Protein AF-K1WTH0-F1 (afdb_monomer_lite)

pLDDT: mean 81.59, std 13.73, range [44.34, 95.62]

Secondary structure (DSSP, 8-state):
--TTSHHHHHHHHHHHHHHHHHHSPPPPP--PPP-S--TT------SSPPP--------HHHHTT-BSSSSS-BEEEEEEE-TTS-EEEEEEEE-GGGHHHHSPPPP--S----------

Foldseek 3Di:
DDPVDVVVVVVVVVVVVVVCPVVDDDDPDPDDFAQDDDPPDPGHHHPDDPDDDDPDDDDPVRQVCQQCPNDLWHKDWDFDADPVRDTDDIDIDGCSVVCPPRHDDDDPPVDDPPPPDDDD

Organism: Trichosporon asahii var. asahii (strain CBS 8904) (NCBI:txid1220162)

InterPro domains:
  IPR036400 Cytochrome b5-like heme/steroid binding domain superfamily [G3DSA:3.10.120.10] (52-113)

Structure (mmCIF, N/CA/C/O backbone):
data_AF-K1WTH0-F1
#
_entry.id   AF-K1WTH0-F1
#
loop_
_atom_site.group_PDB
_atom_site.id
_atom_site.type_symbol
_atom_site.label_atom_id
_atom_site.label_alt_id
_atom_site.label_comp_id
_atom_site.label_asym_id
_atom_site.label_entity_id
_atom_site.label_seq_id
_atom_site.pdbx_PDB_ins_code
_atom_site.Cartn_x
_atom_site.Cartn_y
_atom_site.Cartn_z
_atom_site.occupancy
_atom_site.B_iso_or_equiv
_atom_site.auth_seq_id
_atom_site.auth_comp_id
_atom_site.auth_asym_id
_atom_site.auth_atom_id
_atom_site.pdbx_PDB_model_num
ATOM 1 N N . MET A 1 1 ? 46.264 -9.306 -24.916 1.00 59.16 1 MET A N 1
ATOM 2 C CA . MET A 1 1 ? 45.431 -10.109 -25.837 1.00 59.16 1 MET A CA 1
ATOM 3 C C . MET A 1 1 ? 45.986 -9.932 -27.237 1.00 59.16 1 MET A C 1
ATOM 5 O O . MET A 1 1 ? 46.226 -8.797 -27.622 1.00 59.16 1 MET A O 1
ATOM 9 N N . SER A 1 2 ? 46.280 -11.017 -27.953 1.00 75.12 2 SER A N 1
ATOM 10 C CA . SER A 1 2 ? 46.807 -10.917 -29.319 1.00 75.12 2 SER A CA 1
ATOM 11 C C . SER A 1 2 ? 45.657 -10.722 -30.308 1.00 75.12 2 SER A C 1
ATOM 13 O O . SER A 1 2 ? 44.736 -11.541 -30.343 1.00 75.12 2 SER A O 1
ATOM 15 N N . PHE A 1 3 ? 45.724 -9.655 -31.107 1.00 77.56 3 PHE A N 1
ATOM 16 C CA . PHE A 1 3 ? 44.788 -9.374 -32.204 1.00 77.56 3 PHE A CA 1
ATOM 17 C C . PHE A 1 3 ? 45.073 -10.213 -33.458 1.00 77.56 3 PHE A C 1
ATOM 19 O O . PHE A 1 3 ? 44.344 -10.128 -34.438 1.00 77.56 3 PHE A O 1
ATOM 26 N N . SER A 1 4 ? 46.119 -11.044 -33.425 1.00 85.56 4 SER A N 1
ATOM 27 C CA . SER A 1 4 ? 46.493 -11.921 -34.535 1.00 85.56 4 SER A CA 1
ATOM 28 C C . SER A 1 4 ? 45.624 -13.183 -34.615 1.00 85.56 4 SER A C 1
ATOM 30 O O . SER A 1 4 ? 45.628 -13.855 -35.640 1.00 85.56 4 SER A O 1
ATOM 32 N N . ASN A 1 5 ? 44.877 -13.519 -33.554 1.00 89.69 5 ASN A N 1
ATOM 33 C CA . ASN A 1 5 ? 43.915 -14.619 -33.578 1.00 89.69 5 ASN A CA 1
ATOM 34 C C . ASN A 1 5 ? 42.534 -14.094 -34.028 1.00 89.69 5 ASN A C 1
ATOM 36 O O . ASN A 1 5 ? 41.943 -13.285 -33.303 1.00 89.69 5 ASN A O 1
ATOM 40 N N . PRO A 1 6 ? 41.983 -14.565 -35.165 1.00 89.06 6 PRO A N 1
ATOM 41 C CA . PRO A 1 6 ? 40.694 -14.097 -35.681 1.00 89.06 6 PRO A CA 1
ATOM 42 C C . PRO A 1 6 ? 39.533 -14.345 -34.707 1.00 89.06 6 PRO A C 1
ATOM 44 O O . PRO A 1 6 ? 38.577 -13.571 -34.685 1.00 89.06 6 PRO A O 1
ATOM 47 N N . LEU A 1 7 ? 39.635 -15.362 -33.844 1.00 89.56 7 LEU A N 1
ATOM 48 C CA . LEU A 1 7 ? 38.635 -15.644 -32.814 1.00 89.56 7 LEU A CA 1
ATOM 49 C C . LEU A 1 7 ? 38.566 -14.527 -31.765 1.00 89.56 7 LEU A C 1
ATOM 51 O O . LEU A 1 7 ? 37.477 -14.124 -31.365 1.00 89.56 7 LEU A O 1
ATOM 55 N N . ASN A 1 8 ? 39.714 -13.979 -31.356 1.00 89.56 8 ASN A N 1
ATOM 56 C CA . ASN A 1 8 ? 39.749 -12.879 -30.389 1.00 89.56 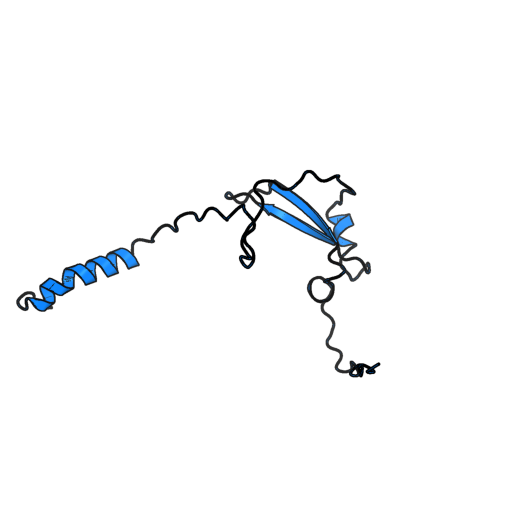8 ASN A CA 1
ATOM 57 C C . ASN A 1 8 ? 39.087 -11.627 -30.967 1.00 89.56 8 ASN A C 1
ATOM 59 O O . ASN A 1 8 ? 38.356 -10.940 -30.261 1.00 89.56 8 ASN A O 1
ATOM 63 N N . VAL A 1 9 ? 39.308 -11.354 -32.257 1.00 90.56 9 VAL A N 1
ATOM 64 C CA . VAL A 1 9 ? 38.690 -10.218 -32.952 1.00 90.56 9 VAL A CA 1
ATOM 65 C C . VAL A 1 9 ? 37.176 -10.410 -33.069 1.00 90.56 9 VAL A C 1
ATOM 67 O O . VAL A 1 9 ? 36.425 -9.483 -32.776 1.00 90.56 9 VAL A O 1
ATOM 70 N N . ALA A 1 10 ? 36.718 -11.619 -33.408 1.00 91.94 10 ALA A N 1
ATOM 71 C CA . ALA A 1 10 ? 35.291 -11.936 -33.479 1.00 91.94 10 ALA A CA 1
ATOM 72 C C . ALA A 1 10 ? 34.579 -11.776 -32.122 1.00 91.94 10 ALA A C 1
ATOM 74 O O . ALA A 1 10 ? 33.438 -11.318 -32.070 1.00 91.94 10 ALA A O 1
ATOM 75 N N . LEU A 1 11 ? 35.257 -12.105 -31.017 1.00 93.00 11 LEU A N 1
ATOM 76 C CA . LEU A 1 11 ? 34.698 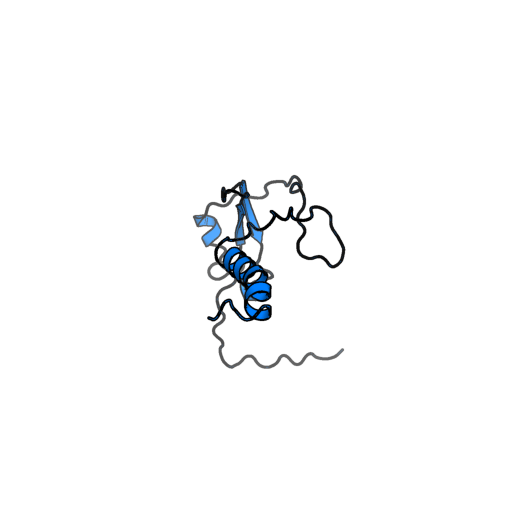-12.006 -29.666 1.00 93.00 11 LEU A CA 1
ATOM 77 C C . LEU A 1 11 ? 34.693 -10.580 -29.092 1.00 93.00 11 LEU A C 1
ATOM 79 O O . LEU A 1 11 ? 33.938 -10.316 -28.156 1.00 93.00 11 LEU A O 1
ATOM 83 N N . LEU A 1 12 ? 35.460 -9.635 -29.646 1.00 92.19 12 LEU A N 1
ATOM 84 C CA . LEU A 1 12 ? 35.467 -8.248 -29.156 1.00 92.19 12 LEU A CA 1
ATOM 85 C C . LEU A 1 12 ? 34.099 -7.571 -29.279 1.00 92.19 12 LEU A C 1
ATOM 87 O O . LEU A 1 12 ? 33.717 -6.824 -28.384 1.00 92.19 12 LEU A O 1
ATOM 91 N N . ILE A 1 13 ? 33.352 -7.847 -30.349 1.00 92.62 13 ILE A N 1
ATOM 92 C CA . ILE A 1 13 ? 32.035 -7.244 -30.596 1.00 92.62 13 ILE A CA 1
ATOM 93 C C . ILE A 1 13 ? 31.005 -7.657 -29.526 1.00 92.62 13 ILE A C 1
ATOM 95 O O . ILE A 1 13 ? 30.442 -6.765 -28.886 1.00 92.62 13 ILE A O 1
ATOM 99 N N . PRO A 1 14 ? 30.752 -8.958 -29.264 1.00 95.12 14 PRO A N 1
ATOM 100 C CA . PRO A 1 14 ? 29.820 -9.351 -28.211 1.00 95.12 14 PRO A CA 1
ATOM 101 C C . PRO A 1 14 ? 30.304 -8.931 -26.818 1.00 95.12 14 PRO A C 1
ATOM 103 O O . PRO A 1 14 ? 29.485 -8.514 -26.004 1.00 95.12 14 PRO A O 1
ATOM 106 N N . ILE A 1 15 ? 31.615 -8.959 -26.541 1.00 95.06 15 ILE A N 1
ATOM 107 C CA . ILE A 1 15 ? 32.161 -8.483 -25.259 1.00 95.06 15 ILE A CA 1
ATOM 108 C C . ILE A 1 15 ? 31.895 -6.983 -25.080 1.00 95.06 15 ILE A C 1
ATOM 110 O O . ILE A 1 15 ? 31.389 -6.576 -24.036 1.00 95.06 15 ILE A O 1
ATOM 114 N N . ALA A 1 16 ? 32.167 -6.162 -26.097 1.00 94.81 16 ALA A N 1
ATOM 115 C CA . ALA A 1 16 ? 31.895 -4.728 -26.056 1.00 94.81 16 ALA A CA 1
ATOM 116 C C . ALA A 1 16 ? 30.397 -4.432 -25.878 1.00 94.81 16 ALA A C 1
ATOM 118 O O . ALA A 1 16 ? 30.038 -3.555 -25.095 1.00 94.81 16 ALA A O 1
ATOM 119 N N . TYR A 1 17 ? 29.519 -5.196 -26.537 1.00 94.81 17 TYR A N 1
ATOM 120 C CA . TYR A 1 17 ? 28.070 -5.075 -26.362 1.00 94.81 17 TYR A CA 1
ATOM 121 C C . TYR A 1 17 ? 27.620 -5.404 -24.931 1.00 94.81 17 TYR A C 1
ATOM 123 O O . TYR A 1 17 ? 26.807 -4.681 -24.352 1.00 94.81 17 TYR A O 1
ATOM 131 N N . LEU A 1 18 ? 28.164 -6.465 -24.332 1.00 94.06 18 LEU A N 1
ATOM 132 C CA . LEU A 1 18 ? 27.850 -6.838 -22.952 1.00 94.06 18 LEU A CA 1
ATOM 133 C C . LEU A 1 18 ? 28.363 -5.797 -21.950 1.00 94.06 18 LEU A C 1
ATOM 135 O O . LEU A 1 18 ? 27.631 -5.435 -21.031 1.00 94.06 18 LEU A O 1
ATOM 139 N N . VAL A 1 19 ? 29.573 -5.268 -22.156 1.00 95.62 19 VAL A N 1
ATOM 140 C CA . VAL A 1 19 ? 30.125 -4.171 -21.343 1.00 95.62 19 VAL A CA 1
ATOM 141 C C . VAL A 1 19 ? 29.256 -2.918 -21.468 1.00 95.62 19 VAL A C 1
ATOM 143 O O . VAL A 1 19 ? 28.906 -2.313 -20.457 1.00 95.62 19 VAL A O 1
ATOM 146 N N . PHE A 1 20 ? 28.834 -2.566 -22.683 1.00 95.06 20 PHE A N 1
ATOM 147 C CA . PHE A 1 20 ? 27.903 -1.463 -22.913 1.00 95.06 20 PHE A CA 1
ATOM 148 C C . PHE A 1 20 ? 26.586 -1.669 -22.156 1.00 95.06 20 PHE A C 1
ATOM 150 O O . PHE A 1 20 ? 26.143 -0.767 -21.452 1.00 95.06 20 PHE A O 1
ATOM 157 N N . ARG A 1 21 ? 25.988 -2.863 -22.224 1.00 90.50 21 ARG A N 1
ATOM 158 C CA . ARG A 1 21 ? 24.742 -3.180 -21.508 1.00 90.50 21 ARG A CA 1
ATOM 159 C C . ARG A 1 21 ? 24.903 -3.180 -19.983 1.00 90.50 21 ARG A C 1
ATOM 161 O O . ARG A 1 21 ? 23.944 -2.885 -19.280 1.00 90.50 21 ARG A O 1
ATOM 168 N N . ALA A 1 22 ? 26.087 -3.516 -19.474 1.00 89.81 22 ALA A N 1
ATOM 169 C CA . AL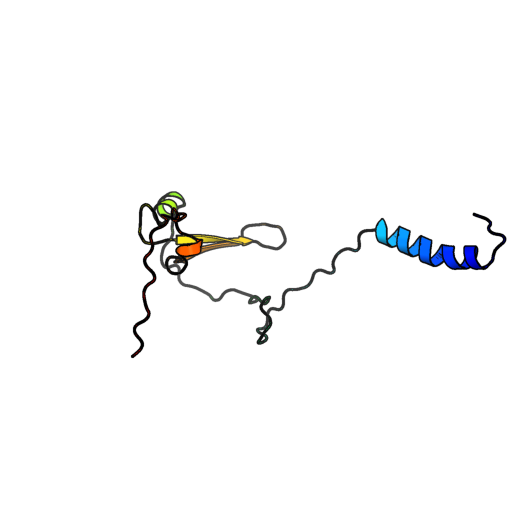A A 1 22 ? 26.374 -3.491 -18.042 1.00 89.81 22 ALA A CA 1
ATOM 170 C C . ALA A 1 22 ? 26.513 -2.061 -17.495 1.00 89.81 22 ALA A C 1
ATOM 172 O O . ALA A 1 22 ? 26.139 -1.806 -16.354 1.00 89.81 22 ALA A O 1
ATOM 173 N N . ILE A 1 23 ? 27.045 -1.134 -18.301 1.00 95.31 23 ILE A N 1
ATOM 174 C CA . ILE A 1 23 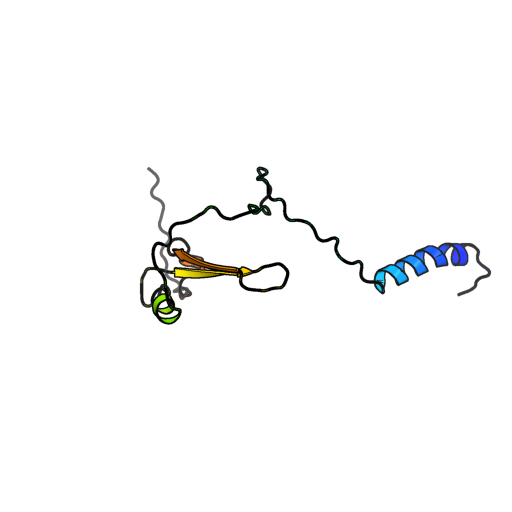? 27.302 0.254 -17.883 1.00 95.31 23 ILE A CA 1
ATOM 175 C C . ILE A 1 23 ? 26.115 1.169 -18.211 1.00 95.31 23 ILE A C 1
ATOM 177 O O . ILE A 1 23 ? 25.861 2.130 -17.486 1.00 95.31 23 ILE A O 1
ATOM 181 N N . VAL A 1 24 ? 25.375 0.887 -19.285 1.00 92.94 24 VAL A N 1
ATOM 182 C CA . VAL A 1 24 ? 24.209 1.673 -19.696 1.00 92.94 24 VAL A CA 1
ATOM 183 C C . VAL A 1 24 ? 22.945 1.044 -19.111 1.00 92.94 24 VAL A C 1
ATOM 185 O O . VAL A 1 24 ? 22.485 0.019 -19.624 1.00 92.94 24 VAL A O 1
ATOM 188 N N . PRO A 1 25 ? 22.346 1.636 -18.058 1.00 82.75 25 PRO A N 1
ATOM 189 C CA . PRO A 1 25 ? 21.121 1.109 -17.481 1.00 82.75 25 PRO A CA 1
ATOM 190 C C . PRO A 1 25 ? 20.008 1.143 -18.529 1.00 82.75 25 PRO A C 1
ATOM 192 O O . PRO A 1 25 ? 19.689 2.192 -19.096 1.00 82.75 25 PRO A O 1
ATOM 195 N N . GLN A 1 26 ? 19.393 -0.011 -18.786 1.00 79.19 26 GLN A N 1
ATOM 196 C CA . GLN A 1 26 ? 18.168 -0.046 -19.573 1.00 79.19 26 GLN A CA 1
ATOM 197 C C . GLN A 1 26 ? 17.075 0.627 -18.744 1.00 79.19 26 GLN A C 1
ATOM 199 O O . GLN A 1 26 ? 16.792 0.196 -17.626 1.00 79.19 26 GLN A O 1
ATOM 204 N N . LYS A 1 27 ? 16.465 1.694 -19.273 1.00 78.19 27 LYS A N 1
ATOM 205 C CA . LYS A 1 27 ? 15.265 2.250 -18.646 1.00 78.19 27 LYS A CA 1
ATOM 206 C C . LYS A 1 27 ? 14.193 1.157 -18.678 1.00 78.19 27 LYS A C 1
ATOM 208 O O . LYS A 1 27 ? 13.917 0.659 -19.774 1.00 78.19 27 LYS A O 1
ATOM 213 N N . PRO A 1 28 ? 13.613 0.762 -17.533 1.00 76.06 28 PRO A N 1
ATOM 214 C CA . PRO A 1 28 ? 12.460 -0.118 -17.559 1.00 76.06 28 PRO A CA 1
ATOM 215 C C . PRO A 1 28 ? 11.382 0.570 -18.394 1.00 76.06 28 PRO A C 1
ATOM 217 O O . PRO A 1 28 ? 11.109 1.761 -18.218 1.00 76.06 28 PRO A O 1
ATOM 220 N N . VAL A 1 29 ? 10.825 -0.161 -19.358 1.00 78.38 29 VAL A N 1
ATOM 221 C CA . VAL A 1 29 ? 9.650 0.313 -20.086 1.00 78.38 29 VAL A CA 1
ATOM 222 C C . VAL A 1 29 ? 8.560 0.512 -19.033 1.00 78.38 29 VAL A C 1
ATOM 224 O O . VAL A 1 29 ? 8.335 -0.420 -18.258 1.00 78.38 29 VAL A O 1
ATOM 227 N N . PRO A 1 30 ? 7.925 1.697 -18.939 1.00 64.69 30 PRO A N 1
ATOM 228 C CA . PRO A 1 30 ? 6.854 1.908 -17.982 1.00 64.69 30 PRO A CA 1
ATOM 229 C C . PRO A 1 30 ? 5.726 0.942 -18.327 1.00 64.69 30 PRO A C 1
ATOM 231 O O . PRO A 1 30 ? 5.023 1.124 -19.321 1.00 64.69 30 PRO A O 1
ATOM 234 N N . GLU A 1 31 ? 5.589 -0.114 -17.537 1.00 72.25 31 GLU A N 1
ATOM 235 C CA . GLU A 1 31 ? 4.498 -1.056 -17.695 1.00 72.25 31 GLU A CA 1
ATOM 236 C C . GLU A 1 31 ? 3.237 -0.345 -17.203 1.00 72.25 31 GLU A C 1
ATOM 238 O O . GLU A 1 31 ? 3.142 0.075 -16.046 1.00 72.25 31 GLU A O 1
ATOM 243 N N . VAL A 1 32 ? 2.300 -0.089 -18.116 1.00 72.44 32 VAL A N 1
ATOM 244 C CA . VAL A 1 32 ? 0.987 0.428 -17.734 1.00 72.44 32 VAL A CA 1
ATOM 245 C C . VAL A 1 32 ? 0.301 -0.712 -16.984 1.00 72.44 32 VAL A C 1
ATOM 247 O O . VAL A 1 32 ? 0.119 -1.773 -17.584 1.00 72.44 32 VAL A O 1
ATOM 250 N N . PRO A 1 33 ? -0.038 -0.547 -15.690 1.00 71.19 33 PRO A N 1
ATOM 251 C CA . PRO A 1 33 ? -0.706 -1.610 -14.958 1.00 71.19 33 PRO A CA 1
ATOM 252 C C . PRO A 1 33 ? -2.022 -1.943 -15.674 1.00 71.19 33 PRO A C 1
ATOM 254 O O . PRO A 1 33 ? -2.709 -1.021 -16.120 1.00 71.19 33 PRO A O 1
ATOM 257 N N . PRO A 1 34 ? -2.377 -3.227 -15.827 1.00 74.50 34 PRO A N 1
ATOM 258 C CA . PRO A 1 34 ? -3.617 -3.604 -16.482 1.00 74.50 34 PRO A CA 1
ATOM 259 C C . PRO A 1 34 ? -4.803 -3.057 -15.685 1.00 74.50 34 PRO A C 1
ATOM 261 O O . PRO A 1 34 ? -4.880 -3.208 -14.465 1.00 74.50 34 PRO A O 1
ATOM 264 N N . THR A 1 35 ? -5.731 -2.413 -16.389 1.00 76.69 35 THR A N 1
ATOM 265 C CA . THR A 1 35 ? -6.906 -1.776 -15.775 1.00 76.69 35 THR A CA 1
ATOM 266 C C . THR A 1 35 ? -8.163 -2.631 -15.867 1.00 76.69 35 THR A C 1
ATOM 268 O O . THR A 1 35 ? -9.179 -2.351 -15.231 1.00 76.69 35 THR A O 1
ATOM 271 N N . THR A 1 36 ? -8.072 -3.733 -16.611 1.00 77.56 36 THR A N 1
ATOM 272 C CA . THR A 1 36 ? -9.128 -4.726 -16.779 1.00 77.56 36 THR A CA 1
ATOM 273 C C . THR A 1 36 ? -8.853 -5.961 -15.932 1.00 77.56 36 THR A C 1
ATOM 275 O O . THR A 1 36 ? -7.730 -6.463 -15.852 1.00 77.56 36 THR A O 1
ATOM 278 N N . TYR A 1 37 ? -9.907 -6.472 -15.298 1.00 76.75 37 TYR A N 1
ATOM 279 C CA . TYR A 1 37 ? -9.832 -7.717 -14.548 1.00 76.75 37 TYR A CA 1
ATOM 280 C C . TYR A 1 37 ? -9.577 -8.895 -15.489 1.00 76.75 37 TYR A C 1
ATOM 282 O O . TYR A 1 37 ? -10.365 -9.154 -16.398 1.00 76.75 37 TYR A O 1
ATOM 290 N N . THR A 1 38 ? -8.513 -9.649 -15.219 1.00 78.88 38 THR A N 1
ATOM 291 C CA . THR A 1 38 ? -8.273 -10.966 -15.816 1.00 78.88 38 THR A CA 1
ATOM 292 C C . THR A 1 38 ? -8.178 -11.992 -14.694 1.00 78.88 38 THR A C 1
ATOM 294 O O . THR A 1 38 ? -7.373 -11.841 -13.773 1.00 78.88 38 THR A O 1
ATOM 297 N N . ALA A 1 39 ? -9.003 -13.040 -14.749 1.00 80.00 39 ALA A N 1
ATOM 298 C CA . ALA A 1 39 ? -9.003 -14.088 -13.733 1.00 80.00 39 ALA A CA 1
ATOM 299 C C . ALA A 1 39 ? -7.604 -14.722 -13.600 1.00 80.00 39 ALA A C 1
ATOM 301 O O . ALA A 1 39 ? -7.001 -15.129 -14.589 1.00 80.00 39 ALA A O 1
ATOM 302 N N . GLY A 1 40 ? -7.085 -14.791 -12.371 1.00 76.00 40 GLY A N 1
ATOM 303 C CA . GLY A 1 40 ? -5.755 -15.337 -12.072 1.00 76.00 40 GLY A CA 1
ATOM 304 C C . GLY A 1 40 ? -4.596 -14.333 -12.131 1.00 76.00 40 GLY A C 1
ATOM 305 O O . GLY A 1 40 ? -3.491 -14.679 -11.723 1.00 76.00 40 GLY A O 1
ATOM 306 N N . VAL A 1 41 ? -4.827 -13.088 -12.561 1.00 73.69 41 VAL A N 1
ATOM 307 C CA . VAL A 1 41 ? -3.809 -12.025 -12.550 1.00 73.69 41 VAL A CA 1
ATOM 308 C C . VAL A 1 41 ? -4.056 -11.113 -11.348 1.00 73.69 41 VAL A C 1
ATOM 310 O O . VAL A 1 41 ? -5.075 -10.435 -11.276 1.00 73.69 41 VAL A O 1
ATOM 313 N N . TYR A 1 42 ? -3.139 -11.111 -10.376 1.00 63.03 42 TYR A N 1
ATOM 314 C CA . TYR A 1 42 ? -3.282 -10.354 -9.120 1.00 63.03 42 TYR A CA 1
ATOM 315 C C . TYR A 1 42 ? -3.017 -8.843 -9.278 1.00 63.03 42 TYR A C 1
ATOM 317 O O . TYR A 1 42 ? -3.543 -8.038 -8.518 1.00 63.03 42 TYR A O 1
ATOM 325 N N . ASN A 1 43 ? -2.240 -8.442 -10.287 1.00 73.88 43 ASN A N 1
ATOM 326 C CA . ASN A 1 43 ? -1.716 -7.079 -10.425 1.00 73.88 43 ASN A CA 1
ATOM 327 C C . ASN A 1 43 ? -2.547 -6.206 -11.380 1.00 73.88 43 ASN A C 1
ATOM 329 O O . ASN A 1 43 ? -1.998 -5.666 -12.334 1.00 73.88 43 ASN A O 1
ATOM 333 N N . TRP A 1 44 ? -3.856 -6.078 -11.154 1.00 76.50 44 TRP A N 1
ATOM 334 C CA . TRP A 1 44 ? -4.706 -5.134 -11.894 1.00 76.50 44 TRP A CA 1
ATOM 335 C C . TRP A 1 44 ? -5.344 -4.127 -10.932 1.00 76.50 44 TRP A C 1
ATOM 337 O O . TRP A 1 44 ? -5.598 -4.439 -9.766 1.00 76.50 44 TRP A O 1
ATOM 347 N N . GLY A 1 45 ? -5.600 -2.913 -11.409 1.00 72.50 45 GLY A N 1
ATOM 348 C CA . GLY A 1 45 ? -6.277 -1.873 -10.632 1.00 72.50 45 GLY A CA 1
ATOM 349 C C . GLY A 1 45 ? -7.216 -1.063 -11.523 1.00 72.50 45 GLY A C 1
ATOM 350 O O . GLY A 1 45 ? -6.850 -0.787 -12.658 1.00 72.50 45 GLY A O 1
ATOM 351 N N . PRO A 1 46 ? -8.417 -0.678 -11.059 1.00 70.88 46 PRO A N 1
ATOM 352 C CA . PRO A 1 46 ? -9.374 0.043 -11.895 1.00 70.88 46 PRO A CA 1
ATOM 353 C C . PRO A 1 46 ? -8.856 1.437 -12.285 1.00 70.88 46 PRO A C 1
ATOM 355 O O . PRO A 1 46 ? -8.185 2.091 -11.484 1.00 70.88 46 PRO A O 1
ATOM 358 N N . ASP A 1 47 ? -9.235 1.916 -13.478 1.00 72.94 47 ASP A N 1
ATOM 359 C CA . ASP A 1 47 ? -8.875 3.254 -13.987 1.00 72.94 47 ASP A CA 1
ATOM 360 C C . ASP A 1 47 ? -9.257 4.378 -13.010 1.00 72.94 47 ASP A C 1
ATOM 362 O O . ASP A 1 47 ? -8.498 5.319 -12.774 1.00 72.94 47 ASP A O 1
ATOM 366 N N . LYS A 1 48 ? -10.446 4.262 -12.411 1.00 73.50 48 LYS A N 1
ATOM 367 C CA . LYS A 1 48 ? -10.976 5.170 -11.391 1.00 73.50 48 LYS A CA 1
ATOM 368 C C . LYS A 1 48 ? -11.598 4.333 -10.276 1.00 73.50 48 LYS A C 1
ATOM 370 O O . LYS A 1 48 ? -12.279 3.345 -10.550 1.00 73.50 48 LYS A O 1
ATOM 375 N N . HIS A 1 49 ? -11.398 4.733 -9.021 1.00 71.25 49 HIS A N 1
ATOM 376 C CA . HIS A 1 49 ? -12.206 4.172 -7.940 1.00 71.25 49 HIS A CA 1
ATOM 377 C C . HIS A 1 49 ? -13.673 4.585 -8.129 1.00 71.25 49 HIS A C 1
ATOM 379 O O . HIS A 1 49 ? -13.940 5.697 -8.596 1.00 71.25 49 HIS A O 1
ATOM 385 N N . PRO A 1 50 ? -14.628 3.698 -7.806 1.00 77.94 50 PRO A N 1
ATOM 386 C CA . PRO A 1 50 ? -16.036 4.060 -7.828 1.00 77.94 50 PRO A CA 1
ATOM 387 C C . PRO A 1 50 ? -16.288 5.238 -6.885 1.00 77.94 50 PRO A C 1
ATOM 389 O O . PRO A 1 50 ? -15.575 5.426 -5.900 1.00 77.94 50 PRO A O 1
ATOM 392 N N . GLU A 1 51 ? -17.311 6.030 -7.187 1.00 80.69 51 GLU A N 1
ATOM 393 C CA . GLU A 1 51 ? -17.737 7.099 -6.289 1.00 80.69 51 GLU A CA 1
ATOM 394 C C . GLU A 1 51 ? -18.289 6.476 -5.006 1.00 80.69 51 GLU A C 1
ATOM 396 O O . GLU A 1 51 ? -19.174 5.619 -5.042 1.00 80.69 51 GLU A O 1
ATOM 401 N N . VAL A 1 52 ? -17.721 6.875 -3.870 1.00 78.06 52 VAL A N 1
ATOM 402 C CA . VAL A 1 52 ? -18.090 6.369 -2.548 1.00 78.06 52 VAL A CA 1
ATOM 403 C C . VAL A 1 52 ? -18.631 7.506 -1.693 1.00 78.06 52 VAL A C 1
ATOM 405 O O . VAL A 1 52 ? -18.133 8.629 -1.737 1.00 78.06 52 VAL A O 1
ATOM 408 N N . GLY A 1 53 ? -19.657 7.213 -0.897 1.00 78.56 53 GLY A N 1
ATOM 409 C CA . GLY A 1 53 ? -20.112 8.128 0.143 1.00 78.56 53 GLY A CA 1
ATOM 410 C C . GLY A 1 53 ? -19.117 8.155 1.302 1.00 78.56 53 GLY A C 1
ATOM 411 O O . GLY A 1 53 ? -18.668 7.104 1.763 1.00 78.56 53 GLY A O 1
ATOM 412 N N . ILE A 1 54 ? -18.787 9.348 1.795 1.00 83.38 54 ILE A N 1
ATOM 413 C CA . ILE A 1 54 ? -17.961 9.505 2.996 1.00 83.38 54 ILE A CA 1
ATOM 414 C C . ILE A 1 54 ? -18.828 9.169 4.210 1.00 83.38 54 ILE A C 1
ATOM 416 O O . ILE A 1 54 ? -19.793 9.867 4.508 1.00 83.38 54 ILE A O 1
ATOM 420 N N . TRP A 1 55 ? -18.491 8.083 4.908 1.00 86.00 55 TRP A N 1
ATOM 421 C CA . TRP A 1 55 ? -19.217 7.672 6.113 1.00 86.00 55 TRP A CA 1
ATOM 422 C C . TRP A 1 55 ? -18.824 8.501 7.340 1.00 86.00 55 TRP A C 1
ATOM 424 O O . TRP A 1 55 ? -19.677 8.920 8.118 1.00 86.00 55 TRP A O 1
ATOM 434 N N . LYS A 1 56 ? -17.516 8.700 7.536 1.00 91.25 56 LYS A N 1
ATOM 435 C CA . LYS A 1 56 ? -16.952 9.452 8.655 1.00 91.25 56 LYS A CA 1
ATOM 436 C C . LYS A 1 56 ? -15.537 9.913 8.319 1.00 91.25 56 LYS A C 1
ATOM 438 O O . LYS A 1 56 ? -14.750 9.142 7.773 1.00 91.25 56 LYS A O 1
ATOM 443 N N . GLU A 1 57 ? -15.220 11.141 8.704 1.00 93.12 57 GLU A N 1
ATOM 444 C CA . GLU A 1 57 ? -13.861 11.671 8.679 1.00 93.12 57 GLU A CA 1
ATOM 445 C C . GLU A 1 57 ? -13.153 11.389 10.005 1.00 93.12 57 GLU A C 1
ATOM 447 O O . GLU A 1 57 ? -13.774 11.356 11.070 1.00 93.12 57 GLU A O 1
ATOM 452 N N . TYR A 1 58 ? -11.847 11.156 9.920 1.00 93.50 58 TYR A N 1
ATOM 453 C CA . TYR A 1 58 ? -10.995 10.889 11.069 1.00 93.50 58 TYR A CA 1
ATOM 454 C C . TYR A 1 58 ? -9.78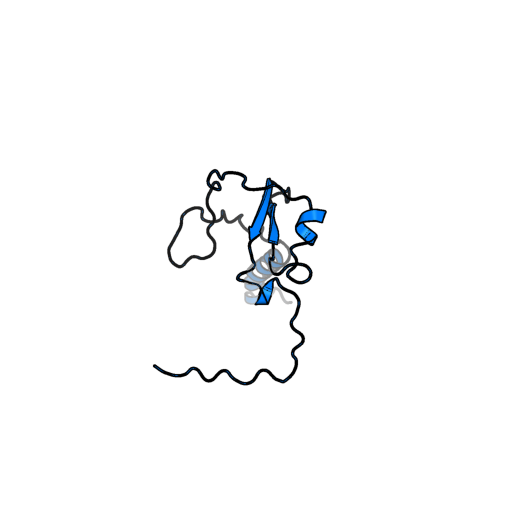0 11.801 11.014 1.00 93.50 58 TYR A C 1
ATOM 456 O O . TYR A 1 58 ? -9.050 11.830 10.018 1.00 93.50 58 TYR A O 1
ATOM 464 N N . THR A 1 59 ? -9.514 12.492 12.113 1.00 95.62 59 THR A N 1
ATOM 465 C CA . THR A 1 59 ? -8.202 13.086 12.359 1.00 95.62 59 THR A CA 1
ATOM 466 C C . THR A 1 59 ? -7.192 11.990 12.730 1.00 95.62 59 THR A C 1
ATOM 468 O O . THR A 1 59 ? -7.580 10.924 13.217 1.00 95.62 59 THR A O 1
ATOM 471 N N . PRO A 1 60 ? -5.877 12.224 12.560 1.00 94.25 60 PRO A N 1
ATOM 472 C CA . PRO A 1 60 ? -4.862 11.258 12.984 1.00 94.25 60 PRO A CA 1
ATOM 473 C C . PRO A 1 60 ? -4.944 10.903 14.475 1.00 94.25 60 PRO A C 1
ATOM 475 O O . PRO A 1 60 ? -4.659 9.770 14.849 1.00 94.25 60 PRO A O 1
ATOM 478 N N . ILE A 1 61 ? -5.356 11.860 15.314 1.00 95.50 61 ILE A N 1
ATOM 479 C CA . ILE A 1 61 ? -5.496 11.668 16.761 1.00 95.50 61 ILE A CA 1
ATOM 480 C C . ILE A 1 61 ? -6.668 10.728 17.057 1.00 95.50 61 ILE A C 1
ATOM 482 O O . ILE A 1 61 ? -6.488 9.760 17.787 1.00 95.50 61 ILE A O 1
ATOM 486 N N . GLU A 1 62 ? -7.833 10.955 16.444 1.00 94.94 62 GLU A N 1
ATOM 487 C CA . GLU A 1 62 ? -8.995 10.066 16.595 1.00 94.94 62 GLU A CA 1
ATOM 488 C C . GLU A 1 62 ? -8.716 8.664 16.040 1.00 94.94 62 GLU A C 1
ATOM 490 O O . GLU A 1 62 ? -9.138 7.659 16.611 1.00 94.94 62 GLU A O 1
ATOM 495 N N . LEU A 1 63 ? -7.990 8.574 14.921 1.00 94.19 63 LEU A N 1
ATOM 496 C CA . LEU A 1 63 ? -7.651 7.291 14.312 1.00 94.19 63 LEU A CA 1
ATOM 497 C C . LEU A 1 63 ? -6.706 6.470 15.201 1.00 94.19 63 LEU A C 1
ATOM 499 O O . LEU A 1 63 ? -6.864 5.254 15.297 1.00 94.19 63 LEU A O 1
ATOM 503 N N . ALA A 1 64 ? -5.771 7.131 15.890 1.00 93.56 64 ALA A N 1
ATOM 504 C CA . ALA A 1 64 ? -4.814 6.497 16.796 1.00 93.56 64 ALA A CA 1
ATOM 505 C C . ALA A 1 64 ? -5.463 5.843 18.031 1.00 93.56 64 ALA A C 1
ATOM 507 O O . ALA A 1 64 ? -4.804 5.093 18.749 1.00 93.56 64 ALA A O 1
ATOM 508 N N . GLU A 1 65 ? -6.743 6.105 18.301 1.00 94.88 65 GLU A N 1
ATOM 509 C CA . GLU A 1 65 ? -7.501 5.403 19.344 1.00 94.88 65 GLU A CA 1
ATOM 510 C C . GLU A 1 65 ? -7.996 4.017 18.895 1.00 94.88 65 GLU A C 1
ATOM 512 O O . GLU A 1 65 ? -8.397 3.197 19.723 1.00 94.88 65 GLU A O 1
ATOM 517 N N . SER A 1 66 ? -7.971 3.737 17.588 1.00 94.25 66 SER A N 1
ATOM 518 C CA . SER A 1 66 ? -8.439 2.485 16.979 1.00 94.25 66 SER A CA 1
ATOM 519 C C . SER A 1 66 ? -7.269 1.595 16.549 1.00 94.25 66 SER A C 1
ATOM 521 O O . SER A 1 66 ? -7.140 1.247 15.376 1.00 94.25 66 SER A O 1
ATOM 523 N N . ASP A 1 67 ? -6.403 1.248 17.502 1.00 91.19 67 ASP A N 1
ATOM 524 C CA . ASP A 1 67 ? -5.131 0.537 17.294 1.00 91.19 67 ASP A CA 1
ATOM 525 C C . ASP A 1 67 ? -5.165 -0.957 17.679 1.00 91.19 67 ASP A C 1
ATOM 527 O O . ASP A 1 67 ? -4.162 -1.659 17.568 1.00 91.19 67 ASP A O 1
ATOM 531 N N . GLY A 1 68 ? -6.304 -1.472 18.149 1.00 90.31 68 GLY A N 1
ATOM 532 C CA . GLY A 1 68 ? -6.394 -2.841 18.667 1.00 90.31 68 GLY A CA 1
ATOM 533 C C . GLY A 1 68 ? -5.933 -3.010 20.122 1.00 90.31 68 GLY A C 1
ATOM 534 O O . GLY A 1 68 ? -6.092 -4.105 20.664 1.00 90.31 68 GLY A O 1
ATOM 535 N N . ILE A 1 69 ? -5.384 -1.963 20.755 1.00 89.81 69 ILE A N 1
ATOM 536 C CA . ILE A 1 69 ? -4.949 -1.944 22.163 1.00 89.81 69 ILE A CA 1
ATOM 537 C C . ILE A 1 69 ? -5.975 -1.189 23.008 1.00 89.81 69 ILE A C 1
ATOM 539 O O . ILE A 1 69 ? -6.557 -1.750 23.938 1.00 89.81 69 ILE A O 1
ATOM 543 N N . LYS A 1 70 ? -6.216 0.085 22.674 1.00 85.06 70 LYS A N 1
ATOM 544 C CA . LYS A 1 70 ? -7.180 0.951 23.377 1.00 85.06 70 LYS A CA 1
ATOM 545 C C . LYS A 1 70 ? -8.621 0.592 23.026 1.00 85.06 70 LYS A C 1
ATOM 547 O O . LYS A 1 70 ? -9.528 0.746 23.839 1.00 85.06 70 LYS A O 1
ATOM 552 N N . SER A 1 71 ? -8.820 0.087 21.814 1.00 87.25 71 SER A N 1
ATOM 553 C CA . SER A 1 71 ? -10.099 -0.355 21.271 1.00 87.25 71 SER A CA 1
ATOM 554 C C . SER A 1 71 ? -9.935 -1.724 20.625 1.00 87.25 71 SER A C 1
ATOM 556 O O . SER A 1 71 ? -8.892 -2.021 20.059 1.00 87.25 71 SER A O 1
ATOM 558 N N . LYS A 1 72 ? -10.986 -2.555 20.636 1.00 88.38 72 LYS A N 1
ATOM 559 C CA . LYS A 1 72 ? -10.999 -3.813 19.863 1.00 88.38 72 LYS A CA 1
ATOM 560 C C . LYS A 1 72 ? -11.009 -3.575 18.351 1.00 88.38 72 LYS A C 1
ATOM 562 O O . LYS A 1 72 ? -10.731 -4.500 17.590 1.00 88.38 72 LYS A O 1
ATOM 567 N N . ARG A 1 73 ? -11.407 -2.376 17.920 1.00 93.19 73 ARG A N 1
ATOM 568 C CA . ARG A 1 73 ? -11.481 -2.005 16.510 1.00 93.19 73 ARG A CA 1
ATOM 569 C C . ARG A 1 73 ? -10.116 -1.519 16.039 1.00 93.19 73 ARG A C 1
ATOM 571 O O . ARG A 1 73 ? -9.479 -0.735 16.737 1.00 93.19 73 ARG A O 1
ATOM 578 N N . ILE A 1 74 ? -9.717 -1.959 14.852 1.00 94.94 74 ILE A N 1
ATOM 579 C CA . ILE A 1 74 ? -8.463 -1.570 14.210 1.00 94.94 74 ILE A CA 1
ATOM 580 C C . ILE A 1 74 ? -8.807 -0.835 12.919 1.00 94.94 74 ILE A C 1
ATOM 582 O O . ILE A 1 74 ? -9.391 -1.426 12.005 1.00 94.94 74 ILE A O 1
ATOM 586 N N . LEU A 1 75 ? -8.469 0.450 12.858 1.00 95.50 75 LEU A N 1
ATOM 587 C CA . LEU A 1 75 ? -8.672 1.283 11.678 1.00 95.50 75 LEU A CA 1
ATOM 588 C C . LEU A 1 75 ? -7.320 1.659 11.069 1.00 95.50 75 LEU A C 1
ATOM 590 O O . LEU A 1 75 ? -6.409 2.081 11.776 1.00 95.50 75 LEU A O 1
ATOM 594 N N . LEU A 1 76 ? -7.200 1.529 9.749 1.00 94.75 76 LEU A N 1
ATOM 595 C CA . LEU A 1 76 ? -5.974 1.823 9.011 1.00 94.75 76 LEU A CA 1
ATOM 596 C C . LEU A 1 76 ? -6.253 2.851 7.919 1.00 94.75 76 LEU A C 1
ATOM 598 O O . LEU A 1 76 ? -7.085 2.612 7.047 1.00 94.75 76 LEU A O 1
ATOM 602 N N . ALA A 1 77 ? -5.528 3.967 7.933 1.00 94.62 77 ALA A N 1
ATOM 603 C CA . ALA A 1 77 ? -5.523 4.904 6.817 1.00 94.62 77 ALA A CA 1
ATOM 604 C C . ALA A 1 77 ? -4.481 4.475 5.780 1.00 94.62 77 ALA A C 1
ATOM 606 O O . ALA A 1 77 ? -3.303 4.328 6.104 1.00 94.62 77 ALA A O 1
ATOM 607 N N . ILE A 1 78 ? -4.910 4.313 4.531 1.00 92.00 78 ILE A N 1
ATOM 608 C CA . ILE A 1 78 ? -4.019 4.059 3.397 1.00 92.00 78 ILE A CA 1
ATOM 609 C C . ILE A 1 78 ? -4.035 5.294 2.504 1.00 92.00 78 ILE A C 1
ATOM 611 O O . ILE A 1 78 ? -5.097 5.764 2.092 1.00 92.00 78 ILE A O 1
ATOM 615 N N . ALA A 1 79 ? -2.843 5.823 2.228 1.00 89.31 79 ALA A N 1
ATOM 616 C CA . ALA A 1 79 ? -2.652 6.897 1.269 1.00 89.31 79 ALA A CA 1
ATOM 617 C C . ALA A 1 79 ? -2.405 6.301 -0.117 1.00 89.31 79 ALA A C 1
ATOM 619 O O . ALA A 1 79 ? -1.486 5.499 -0.298 1.00 89.31 79 ALA A O 1
ATOM 620 N N . LYS A 1 80 ? -3.204 6.714 -1.096 1.00 84.12 80 LYS A N 1
ATOM 621 C CA . LYS A 1 80 ? -2.943 6.425 -2.502 1.00 84.12 80 LYS A CA 1
ATOM 622 C C . LYS A 1 80 ? -2.027 7.508 -3.059 1.00 84.12 80 LYS A C 1
ATOM 624 O O . LYS A 1 80 ? -2.229 8.690 -2.776 1.00 84.12 80 LYS A O 1
ATOM 629 N N . MET A 1 81 ? -1.036 7.095 -3.840 1.00 83.50 81 MET A N 1
ATOM 630 C CA . MET A 1 81 ? -0.072 7.990 -4.475 1.00 83.50 81 MET A CA 1
ATOM 631 C C . MET A 1 81 ? -0.203 7.946 -5.998 1.00 83.50 81 MET A C 1
ATOM 633 O O . MET A 1 81 ? -0.601 6.920 -6.556 1.00 83.50 81 MET A O 1
ATOM 637 N N . ASP A 1 82 ? 0.116 9.056 -6.659 1.00 82.44 82 ASP A N 1
ATOM 638 C CA . ASP A 1 82 ? 0.335 9.086 -8.105 1.00 82.44 82 ASP A CA 1
ATOM 639 C C . ASP A 1 82 ? 1.751 8.591 -8.477 1.00 82.44 82 ASP A C 1
ATOM 641 O O . ASP A 1 82 ? 2.544 8.184 -7.624 1.00 82.44 82 ASP A O 1
ATOM 645 N N . LYS A 1 83 ? 2.073 8.605 -9.778 1.00 78.31 83 LYS A N 1
ATOM 646 C CA . LYS A 1 83 ? 3.394 8.198 -10.295 1.00 78.31 83 LYS A CA 1
ATOM 647 C C . LYS A 1 83 ? 4.531 9.121 -9.838 1.00 78.31 83 LYS A C 1
ATOM 649 O O . LYS A 1 83 ? 5.687 8.707 -9.856 1.00 78.31 83 LYS A O 1
ATOM 654 N N . ASP A 1 84 ? 4.194 10.331 -9.410 1.00 88.44 84 ASP A N 1
ATOM 655 C CA . ASP A 1 84 ? 5.117 11.369 -8.963 1.00 88.44 84 ASP A CA 1
ATOM 656 C C . ASP A 1 84 ? 5.229 11.413 -7.425 1.00 88.44 84 ASP A C 1
ATOM 658 O O . ASP A 1 84 ? 5.858 12.312 -6.873 1.00 88.44 84 ASP A O 1
ATOM 662 N N . HIS A 1 85 ? 4.690 10.399 -6.734 1.00 81.56 85 HIS A N 1
ATOM 663 C CA . HIS A 1 85 ? 4.680 10.244 -5.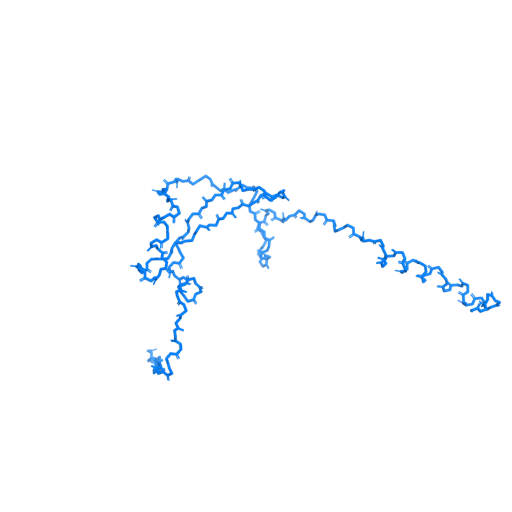274 1.00 81.56 85 HIS A CA 1
ATOM 664 C C . HIS A 1 85 ? 3.865 11.308 -4.517 1.00 81.56 85 HIS A C 1
ATOM 666 O O . HIS A 1 85 ? 4.044 11.485 -3.308 1.00 81.56 85 HIS A O 1
ATOM 672 N N . ASN A 1 86 ? 2.921 11.978 -5.179 1.00 87.12 86 ASN A N 1
ATOM 673 C CA . ASN A 1 86 ? 1.975 12.865 -4.509 1.00 87.12 86 ASN A CA 1
ATOM 674 C C . ASN A 1 86 ? 0.790 12.070 -3.964 1.00 87.12 86 ASN A C 1
ATOM 676 O O . ASN A 1 86 ? 0.283 11.154 -4.609 1.00 87.12 86 ASN A O 1
ATOM 680 N N . ILE A 1 87 ? 0.311 12.447 -2.778 1.00 86.12 87 ILE A N 1
ATOM 681 C CA . ILE A 1 87 ? -0.887 11.846 -2.185 1.00 86.12 87 ILE A CA 1
ATOM 682 C C . ILE A 1 87 ? -2.120 12.347 -2.939 1.00 86.12 87 ILE A C 1
ATOM 684 O O . ILE A 1 87 ? -2.389 13.546 -2.945 1.00 86.12 87 ILE A O 1
ATOM 688 N N . ILE A 1 88 ? -2.892 11.420 -3.506 1.00 87.81 88 ILE A N 1
ATOM 689 C CA . ILE A 1 88 ? -4.140 11.725 -4.223 1.00 87.81 88 ILE A CA 1
ATOM 690 C C . ILE A 1 88 ? -5.391 11.420 -3.396 1.00 87.81 88 ILE A C 1
ATOM 692 O O . ILE A 1 88 ? -6.418 12.066 -3.569 1.00 87.81 88 ILE A O 1
ATOM 696 N N . GLU A 1 89 ? -5.317 10.446 -2.488 1.00 86.81 89 GLU A N 1
ATOM 697 C CA . GLU A 1 89 ? -6.462 9.995 -1.693 1.00 86.81 89 GLU A CA 1
ATOM 698 C C . GLU A 1 89 ? -5.981 9.436 -0.350 1.00 86.81 89 GLU A C 1
ATOM 700 O O . GLU A 1 89 ? -4.895 8.854 -0.263 1.00 86.81 89 GLU A O 1
ATOM 705 N N . ARG A 1 90 ? -6.790 9.598 0.701 1.00 90.44 90 ARG A N 1
ATOM 706 C CA . ARG A 1 90 ? -6.604 8.926 1.991 1.00 90.44 90 ARG A CA 1
ATOM 707 C C . ARG A 1 90 ? -7.911 8.281 2.406 1.00 90.44 90 ARG A C 1
ATOM 709 O O . ARG A 1 90 ? -8.898 8.982 2.611 1.00 90.44 90 ARG A O 1
ATOM 716 N N . THR A 1 91 ? -7.876 6.971 2.603 1.00 90.94 91 THR A N 1
ATOM 717 C CA . THR A 1 91 ? -9.082 6.195 2.903 1.00 90.94 91 THR A CA 1
ATOM 718 C C . THR A 1 91 ? -8.842 5.343 4.135 1.00 90.94 91 THR A C 1
ATOM 720 O O . THR A 1 91 ? -7.790 4.717 4.274 1.00 90.94 91 THR A O 1
ATOM 723 N N . VAL A 1 92 ? -9.801 5.365 5.061 1.00 93.56 92 VAL A N 1
ATOM 724 C CA . VAL A 1 92 ? -9.741 4.619 6.322 1.00 93.56 92 VAL A CA 1
ATOM 725 C C . VAL A 1 92 ? -10.486 3.299 6.159 1.00 93.56 92 VAL A C 1
ATOM 727 O O . VAL A 1 92 ? -11.668 3.281 5.818 1.00 93.56 92 VAL A O 1
ATOM 730 N N . PHE A 1 93 ? -9.799 2.197 6.436 1.00 92.38 93 PHE A N 1
ATOM 731 C CA . PHE A 1 93 ? -10.322 0.842 6.334 1.00 92.38 93 PHE A CA 1
ATOM 732 C C . PHE A 1 93 ? -10.481 0.215 7.716 1.00 92.38 93 PHE A C 1
ATOM 734 O O . PHE A 1 93 ? -9.599 0.329 8.567 1.00 92.38 93 PHE A O 1
ATOM 741 N N . ASP A 1 94 ? -11.590 -0.496 7.921 1.00 93.94 94 ASP A N 1
ATOM 742 C CA . ASP A 1 94 ? -11.763 -1.358 9.088 1.00 93.94 94 ASP A CA 1
ATOM 743 C C . ASP A 1 94 ? -11.055 -2.692 8.850 1.00 93.94 94 ASP A C 1
ATOM 745 O O . ASP A 1 94 ? -11.543 -3.568 8.130 1.00 93.94 94 ASP A O 1
ATOM 749 N N . VAL A 1 95 ? -9.881 -2.831 9.459 1.00 95.06 95 VAL A N 1
ATOM 750 C CA . VAL A 1 95 ? -9.016 -4.006 9.322 1.00 95.06 95 VAL A CA 1
ATOM 751 C C . VAL A 1 95 ? -9.085 -4.910 10.551 1.00 95.06 95 VAL A C 1
ATOM 753 O O . VAL A 1 95 ? -8.248 -5.794 10.722 1.00 95.06 95 VAL A O 1
ATOM 756 N N . SER A 1 96 ? -10.118 -4.762 11.388 1.00 92.25 96 SER A N 1
ATOM 757 C CA . SER A 1 96 ? -10.277 -5.542 12.625 1.00 92.25 96 SER A CA 1
ATOM 758 C C . SER A 1 96 ? -10.311 -7.058 12.379 1.00 92.25 96 SER A C 1
ATOM 760 O O . SER A 1 96 ? -9.830 -7.837 13.199 1.00 92.25 96 SER A O 1
ATOM 762 N N . LYS A 1 97 ? -10.821 -7.512 11.223 1.00 92.50 97 LYS A N 1
ATOM 763 C CA . LYS A 1 97 ? -10.786 -8.939 10.833 1.00 92.50 97 LYS A CA 1
ATOM 764 C C . LYS A 1 97 ? -9.361 -9.461 10.596 1.00 92.50 97 LYS A C 1
ATOM 766 O O . LYS A 1 97 ? -9.118 -10.654 10.741 1.00 92.50 97 LYS A O 1
ATOM 771 N N . GLY A 1 98 ? -8.428 -8.572 10.262 1.00 89.56 98 GLY A N 1
ATOM 772 C CA . GLY A 1 98 ? -7.003 -8.841 10.081 1.00 89.56 98 GLY A CA 1
ATOM 773 C C . GLY A 1 98 ? -6.170 -8.586 11.339 1.00 89.56 98 GLY A C 1
ATOM 774 O O . GLY A 1 98 ? -4.975 -8.335 11.222 1.00 89.56 98 GLY A O 1
ATOM 775 N N . ALA A 1 99 ? -6.761 -8.639 12.539 1.00 88.69 99 ALA A N 1
ATOM 776 C CA . ALA A 1 99 ? -6.079 -8.308 13.796 1.00 88.69 99 ALA A CA 1
ATOM 777 C C . ALA A 1 99 ? -4.798 -9.113 14.069 1.00 88.69 99 ALA A C 1
ATOM 779 O O . ALA A 1 99 ? -3.935 -8.651 14.801 1.00 88.69 99 ALA A O 1
ATOM 780 N N . ASN A 1 100 ? -4.642 -10.299 13.475 1.00 88.88 100 ASN A N 1
ATOM 781 C CA . ASN A 1 100 ? -3.399 -11.068 13.582 1.00 88.88 100 ASN A CA 1
ATOM 782 C C . ASN A 1 100 ? -2.211 -10.400 12.854 1.00 88.88 100 ASN A C 1
ATOM 784 O O . ASN A 1 100 ? -1.073 -10.747 13.141 1.00 88.88 100 ASN A O 1
ATOM 788 N N . PHE A 1 101 ? -2.473 -9.493 11.906 1.00 89.75 101 PHE A N 1
ATOM 789 C CA . PHE A 1 101 ? -1.464 -8.769 11.128 1.00 89.75 101 PHE A CA 1
ATOM 790 C C . PHE A 1 101 ? -1.362 -7.293 11.538 1.00 89.75 101 PHE A C 1
ATOM 792 O O . PHE A 1 101 ? -0.261 -6.778 11.686 1.00 89.75 101 PHE A O 1
ATOM 799 N N . TYR A 1 102 ? -2.502 -6.618 11.735 1.00 89.94 102 TYR A N 1
ATOM 800 C CA . TYR A 1 102 ? -2.548 -5.180 12.051 1.00 89.94 102 TYR A CA 1
ATOM 801 C C . TYR A 1 102 ? -2.685 -4.868 13.545 1.00 89.94 102 TYR A C 1
ATOM 803 O O . TYR A 1 102 ? -2.584 -3.710 13.935 1.00 89.94 102 TYR A O 1
ATOM 811 N N . GLY A 1 103 ? -2.998 -5.869 14.368 1.00 86.75 103 GLY A N 1
ATOM 812 C CA . GLY A 1 103 ? -3.160 -5.695 15.807 1.00 86.75 103 GLY A CA 1
ATOM 813 C C . GLY A 1 103 ? -1.829 -5.751 16.557 1.00 86.75 103 GLY A C 1
ATOM 814 O O . GLY A 1 103 ? -0.792 -6.064 15.967 1.00 86.75 103 GLY A O 1
ATOM 815 N N . PRO A 1 104 ? -1.847 -5.480 17.871 1.00 87.06 104 PRO A N 1
ATOM 816 C CA . PRO A 1 104 ? -0.659 -5.595 18.702 1.00 87.06 104 PRO A CA 1
ATOM 817 C C . PRO A 1 104 ? -0.060 -6.999 18.605 1.00 87.06 104 PRO A C 1
ATOM 819 O O . PRO A 1 104 ? -0.786 -8.000 18.558 1.00 87.06 104 PRO A O 1
ATOM 822 N N . ALA A 1 105 ? 1.274 -7.065 18.598 1.00 76.69 105 ALA A N 1
ATOM 823 C CA . ALA A 1 105 ? 1.989 -8.328 18.662 1.00 76.69 105 ALA A CA 1
ATOM 824 C C . ALA A 1 105 ? 1.478 -9.112 19.874 1.00 76.69 105 ALA A C 1
ATOM 826 O O . ALA A 1 105 ? 1.523 -8.633 21.007 1.00 76.69 105 ALA A O 1
ATOM 827 N N . ARG A 1 106 ? 0.955 -10.316 19.633 1.00 66.69 106 ARG A N 1
ATOM 828 C CA . ARG A 1 106 ? 0.668 -11.228 20.734 1.00 66.69 106 ARG A CA 1
ATOM 829 C C . ARG A 1 106 ? 2.016 -11.661 21.283 1.00 66.69 106 ARG A C 1
ATOM 831 O O . ARG A 1 106 ? 2.809 -12.234 20.538 1.00 66.69 106 ARG A O 1
ATOM 838 N N . GLU A 1 107 ? 2.271 -11.406 22.563 1.00 55.97 107 GLU A N 1
ATOM 839 C CA . GLU A 1 107 ? 3.267 -12.201 23.268 1.00 55.97 107 GLU A CA 1
ATOM 840 C C . GLU A 1 107 ? 2.899 -13.666 23.034 1.00 55.97 107 GLU A C 1
ATOM 842 O O . GLU A 1 107 ? 1.779 -14.105 23.307 1.00 55.97 107 GLU A O 1
ATOM 847 N N . ILE A 1 108 ? 3.830 -14.408 22.450 1.00 50.91 108 ILE A N 1
ATOM 848 C CA . ILE A 1 108 ? 3.801 -15.864 22.416 1.00 50.91 108 ILE A CA 1
ATOM 849 C C . ILE A 1 108 ? 3.956 -16.339 23.860 1.00 50.91 108 ILE A C 1
ATOM 851 O O . ILE A 1 108 ? 5.040 -16.691 24.306 1.00 50.91 108 ILE A O 1
ATOM 855 N N . THR A 1 109 ? 2.868 -16.305 24.626 1.00 51.97 109 THR A N 1
ATOM 856 C CA . THR A 1 109 ? 2.783 -17.064 25.867 1.00 51.97 109 THR A CA 1
ATOM 857 C C . THR A 1 109 ? 2.672 -18.529 25.456 1.00 51.97 109 THR A C 1
ATOM 859 O O . THR A 1 109 ? 1.759 -18.905 24.722 1.00 51.97 109 THR A O 1
ATOM 862 N N . GLU A 1 110 ? 3.619 -19.352 25.895 1.00 53.12 110 GLU A N 1
ATOM 863 C CA . GLU A 1 110 ? 3.857 -20.756 25.510 1.00 53.12 110 GLU A CA 1
ATOM 864 C C . GLU A 1 110 ? 2.705 -21.740 25.840 1.00 53.12 110 GLU A C 1
ATOM 866 O O . GLU A 1 110 ? 2.888 -22.952 25.887 1.00 53.12 110 GLU A O 1
ATOM 871 N N . GLN A 1 111 ? 1.488 -21.260 26.095 1.00 49.12 111 GLN A N 1
ATOM 872 C CA . GLN A 1 111 ? 0.368 -22.073 26.565 1.00 49.12 111 GLN A CA 1
ATOM 873 C C . GLN A 1 111 ? -0.940 -21.691 25.868 1.00 49.12 111 GLN A C 1
ATOM 875 O O . GLN A 1 111 ? -1.888 -21.215 26.486 1.00 49.12 111 GLN A O 1
ATOM 880 N N . ALA A 1 112 ? -1.029 -21.942 24.563 1.00 48.75 112 ALA A N 1
ATOM 881 C CA . ALA A 1 112 ? -2.326 -22.086 23.909 1.00 48.75 112 ALA A CA 1
ATOM 882 C C . ALA A 1 112 ? -2.641 -23.589 23.784 1.00 48.75 112 ALA A C 1
ATOM 884 O O . ALA A 1 112 ? -2.018 -24.262 22.959 1.00 48.75 112 ALA A O 1
ATOM 885 N N . PRO A 1 113 ? -3.574 -24.161 24.575 1.00 50.47 113 PRO A N 1
ATOM 886 C CA . PRO A 1 113 ? -3.964 -25.551 24.388 1.00 50.47 113 PRO A CA 1
ATOM 887 C C . PRO A 1 113 ? -4.604 -25.708 23.006 1.00 50.47 113 PRO A C 1
ATOM 889 O O . PRO A 1 113 ? -5.521 -24.965 22.643 1.00 50.47 113 PRO A O 1
ATOM 892 N N . MET A 1 114 ? -4.106 -26.680 22.234 1.00 50.62 114 MET A N 1
ATOM 893 C CA . MET A 1 114 ? -4.671 -27.077 20.946 1.00 50.62 114 MET A CA 1
ATOM 894 C C . MET A 1 114 ? -6.184 -27.257 21.087 1.00 50.62 114 MET A C 1
ATOM 896 O O . MET A 1 114 ? -6.655 -28.199 21.729 1.00 50.62 114 MET A O 1
ATOM 900 N N . ARG A 1 115 ? -6.960 -26.363 20.464 1.00 60.88 115 ARG A N 1
ATOM 901 C CA . ARG A 1 115 ? -8.391 -26.585 20.263 1.00 60.88 115 ARG A CA 1
ATOM 902 C C . ARG A 1 115 ? -8.531 -27.807 19.363 1.00 60.88 115 ARG A C 1
ATOM 904 O O . ARG A 1 115 ? -8.361 -27.704 18.151 1.00 60.88 115 ARG A O 1
ATOM 911 N N . ARG A 1 116 ? -8.827 -28.964 19.960 1.00 57.69 116 ARG A N 1
ATOM 912 C CA . ARG A 1 116 ? -9.330 -30.120 19.219 1.00 57.69 116 ARG A CA 1
ATOM 913 C C . ARG A 1 116 ? -10.591 -29.662 18.493 1.00 57.69 116 ARG A C 1
ATOM 915 O O . ARG A 1 116 ? -11.572 -29.293 19.134 1.00 57.69 116 ARG A O 1
ATOM 922 N N . GLN A 1 117 ? -10.536 -29.640 17.166 1.00 51.56 117 GLN A N 1
ATOM 923 C CA . GLN A 1 117 ? -11.738 -29.575 16.351 1.00 51.56 117 GLN A CA 1
ATOM 924 C C . GLN A 1 117 ? -12.538 -30.840 16.667 1.00 51.56 117 GLN A C 1
ATOM 926 O O . GLN A 1 117 ? -12.075 -31.952 16.418 1.00 51.56 117 GLN A O 1
ATOM 931 N N . ALA A 1 118 ? -13.694 -30.670 17.304 1.00 50.16 118 ALA A N 1
ATOM 932 C CA . ALA A 1 118 ? -14.680 -31.728 17.387 1.00 50.16 118 ALA A CA 1
ATOM 933 C C . ALA A 1 118 ? -15.262 -31.894 15.981 1.00 50.16 118 ALA A C 1
ATOM 935 O O . ALA A 1 118 ? -15.868 -30.963 15.450 1.00 50.16 118 ALA A O 1
ATOM 936 N N . ALA A 1 119 ? -14.999 -33.047 15.371 1.00 44.34 119 ALA A N 1
ATOM 937 C CA . ALA A 1 119 ? -15.704 -33.485 14.181 1.00 44.34 119 ALA A CA 1
ATOM 938 C C . ALA A 1 119 ? -17.186 -33.670 14.540 1.00 44.34 119 ALA A C 1
ATOM 940 O O . ALA A 1 119 ? -17.497 -34.323 15.540 1.00 44.34 119 ALA A O 1
ATOM 941 N N . ALA A 1 120 ? -18.058 -33.052 13.749 1.00 45.75 120 ALA A N 1
ATOM 942 C CA . ALA A 1 120 ? -19.482 -33.352 13.676 1.00 45.75 120 ALA A CA 1
ATOM 943 C C . ALA A 1 120 ? -19.736 -34.150 12.396 1.00 45.75 120 ALA A C 1
ATOM 945 O O . ALA A 1 120 ? -19.040 -33.854 11.395 1.00 45.75 120 ALA A O 1
#

Radius of gyration: 27.49 Å; chains: 1; bounding box: 67×47×62 Å

Sequence (120 aa):
MSFSNPLNVALLIPIAYLVFRAIVPQKPVPEVPPTTYTAGVYNWGPDKHPEVGIWKEYTPIELAESDGIKSKRILLAIAKMDKDHNIIERTVFDVSKGANFYGPAREITEQAPMRRQAAA